Protein AF-A0A3B8UFM3-F1 (afdb_monomer)

Mean predicted aligned error: 13.65 Å

Solvent-accessible surface area (backbone atoms only — not comparable to full-atom values): 6432 Å² total; per-residue (Å²): 121,78,65,57,61,56,54,50,50,51,52,47,63,72,51,49,71,70,47,75,93,37,41,67,62,51,49,56,49,49,40,42,32,48,75,37,55,82,75,44,56,72,69,57,38,55,55,54,63,70,67,68,68,57,42,69,60,46,46,51,54,62,72,36,53,101,73,59,66,75,71,90,71,82,54,36,75,81,56,16,78,78,74,70,45,65,51,81,78,81,78,59,83,76,71,81,68,72,79,82,80,131

Structure (mmCIF, N/CA/C/O backbone):
data_AF-A0A3B8UFM3-F1
#
_entry.id   AF-A0A3B8UFM3-F1
#
loop_
_atom_site.group_PDB
_atom_site.id
_atom_site.type_symbol
_atom_site.label_atom_id
_atom_site.label_alt_id
_atom_site.label_comp_id
_atom_site.label_asym_id
_atom_site.label_entity_id
_atom_site.label_seq_id
_atom_site.pdbx_PDB_ins_code
_atom_site.Cartn_x
_atom_site.Cartn_y
_atom_site.Cartn_z
_atom_site.occupancy
_atom_site.B_iso_or_equiv
_atom_site.auth_seq_id
_atom_site.auth_comp_id
_atom_site.auth_asym_id
_atom_site.auth_atom_id
_atom_site.pdbx_PDB_model_num
ATOM 1 N N . MET A 1 1 ? -31.950 15.489 2.695 1.00 60.38 1 MET A N 1
ATOM 2 C CA . MET A 1 1 ? -31.007 16.108 1.733 1.00 60.38 1 MET A CA 1
ATOM 3 C C . MET A 1 1 ? -29.869 16.882 2.411 1.00 60.38 1 MET A C 1
ATOM 5 O O . MET A 1 1 ? -28.769 16.832 1.885 1.00 60.38 1 MET A O 1
ATOM 9 N N . ALA A 1 2 ? -30.070 17.608 3.524 1.00 63.09 2 ALA A N 1
ATOM 10 C CA . ALA A 1 2 ? -28.980 18.340 4.213 1.00 63.09 2 ALA A CA 1
ATOM 11 C C . ALA A 1 2 ? -28.123 17.457 5.154 1.00 63.09 2 ALA A C 1
ATOM 13 O O . ALA A 1 2 ? -26.963 17.747 5.426 1.00 63.09 2 ALA A O 1
ATOM 14 N N . ASP A 1 3 ? -28.707 16.364 5.619 1.00 73.69 3 ASP A N 1
ATOM 15 C CA . ASP A 1 3 ? -28.154 15.295 6.449 1.00 73.69 3 ASP A CA 1
ATOM 16 C C . ASP A 1 3 ? -27.133 14.409 5.713 1.00 73.69 3 ASP A C 1
ATOM 18 O O . ASP A 1 3 ? -26.120 14.006 6.290 1.00 73.69 3 ASP A O 1
ATOM 22 N N . ASP A 1 4 ? -27.339 14.171 4.417 1.00 73.75 4 ASP A N 1
ATOM 23 C CA . ASP A 1 4 ? -26.443 13.335 3.609 1.00 73.75 4 ASP A CA 1
ATOM 24 C C . ASP A 1 4 ? -25.047 13.947 3.424 1.00 73.75 4 ASP A C 1
ATOM 26 O O . ASP A 1 4 ? -24.045 13.232 3.450 1.00 73.75 4 ASP A O 1
ATOM 30 N N . ALA A 1 5 ? -24.955 15.274 3.294 1.00 77.00 5 ALA A N 1
ATOM 31 C CA . ALA A 1 5 ? -23.683 15.973 3.103 1.00 77.00 5 ALA A CA 1
ATOM 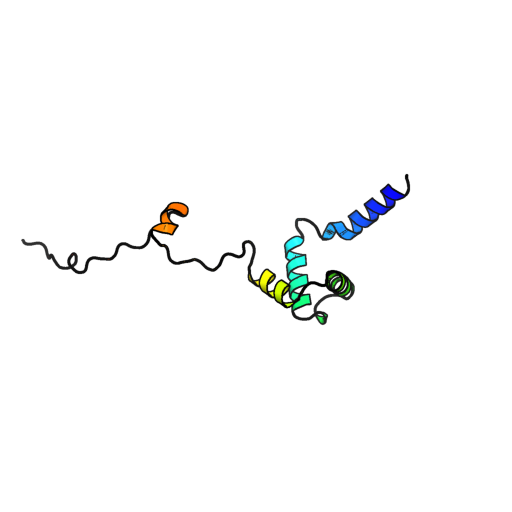32 C C . ALA A 1 5 ? -22.778 15.916 4.348 1.00 77.00 5 ALA A C 1
ATOM 34 O O . ALA A 1 5 ? -21.554 15.820 4.226 1.00 77.00 5 ALA A O 1
ATOM 35 N N . GLY A 1 6 ? -23.368 15.943 5.548 1.00 84.31 6 GLY A N 1
ATOM 36 C CA . GLY A 1 6 ? -22.632 15.774 6.803 1.00 84.31 6 GLY A CA 1
ATOM 37 C C . GLY A 1 6 ? -22.096 14.351 6.954 1.00 84.31 6 GLY A C 1
ATOM 38 O O . GLY A 1 6 ? -20.920 14.156 7.255 1.00 84.31 6 GLY A O 1
ATOM 39 N N . ARG A 1 7 ? -22.934 13.353 6.650 1.00 85.94 7 ARG A N 1
ATOM 40 C CA . ARG A 1 7 ? -22.551 11.937 6.700 1.00 85.94 7 ARG A CA 1
ATOM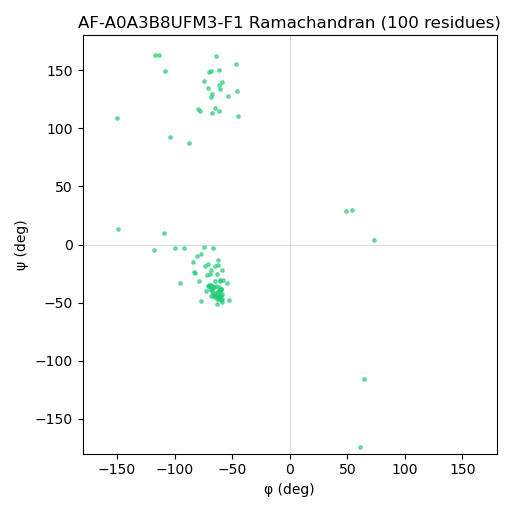 41 C C . ARG A 1 7 ? -21.438 11.599 5.704 1.00 85.94 7 ARG A C 1
ATOM 43 O O . ARG A 1 7 ? -20.520 10.865 6.048 1.00 85.94 7 ARG A O 1
ATOM 50 N N . LEU A 1 8 ? -21.490 12.143 4.488 1.00 85.38 8 LEU A N 1
ATOM 51 C CA . LEU A 1 8 ? -20.439 11.938 3.489 1.00 85.38 8 LEU A CA 1
ATOM 52 C C . LEU A 1 8 ? -19.107 12.564 3.918 1.00 85.38 8 LEU A C 1
ATOM 54 O O . LEU A 1 8 ? -18.080 11.907 3.802 1.00 85.38 8 LEU A O 1
ATOM 58 N N . ASN A 1 9 ? -19.111 13.786 4.462 1.00 82.06 9 ASN A N 1
ATOM 59 C CA . ASN A 1 9 ? -17.889 14.416 4.980 1.00 82.06 9 ASN A CA 1
ATOM 60 C C . ASN A 1 9 ? -17.245 13.612 6.114 1.00 82.06 9 ASN A C 1
ATOM 62 O O . ASN A 1 9 ? -16.025 13.485 6.146 1.00 82.06 9 ASN A O 1
ATOM 66 N N . GLN A 1 10 ? -18.055 13.044 7.009 1.00 83.38 10 GLN A N 1
ATOM 67 C CA . GLN A 1 10 ? -17.570 12.188 8.089 1.00 83.38 10 GLN A CA 1
ATOM 68 C C . GLN A 1 10 ? -16.862 10.940 7.538 1.00 83.38 10 GLN A C 1
ATOM 70 O O . GLN A 1 10 ? -15.735 10.652 7.926 1.00 83.38 10 GLN A O 1
ATOM 75 N N . VAL A 1 11 ? -17.475 10.264 6.561 1.00 81.50 11 VAL A N 1
ATOM 76 C CA . VAL A 1 11 ? -16.866 9.107 5.884 1.00 81.50 11 VAL A CA 1
ATOM 77 C C . VAL A 1 11 ? -15.579 9.507 5.159 1.00 81.50 11 VAL A C 1
ATOM 79 O O . VAL A 1 11 ? -14.572 8.815 5.276 1.00 81.50 11 VAL A O 1
ATOM 82 N N . PHE A 1 12 ? -15.567 10.643 4.453 1.00 77.50 12 PHE A N 1
ATOM 83 C CA . PHE A 1 12 ? -14.354 11.133 3.795 1.00 77.50 12 PHE A CA 1
ATOM 84 C C . PHE A 1 12 ? -13.235 11.418 4.793 1.00 77.50 12 PHE A C 1
ATOM 86 O O . PHE A 1 12 ? -12.098 11.042 4.527 1.00 77.50 12 PHE A O 1
ATOM 93 N N . ALA A 1 13 ? -13.538 12.042 5.933 1.00 77.06 13 ALA A N 1
ATOM 94 C CA . ALA A 1 13 ? -12.556 12.294 6.982 1.00 77.06 13 ALA A CA 1
ATOM 95 C C . ALA A 1 13 ? -11.994 10.979 7.539 1.00 77.06 13 ALA A C 1
ATOM 97 O O . ALA A 1 13 ? -10.775 10.833 7.641 1.00 77.06 13 ALA A O 1
ATOM 98 N N . GLU A 1 14 ? -12.867 10.007 7.804 1.00 79.38 14 GLU A N 1
ATOM 99 C CA . GLU A 1 14 ? -12.504 8.685 8.310 1.00 79.38 14 GLU A CA 1
ATOM 100 C C . GLU A 1 14 ? -11.656 7.889 7.321 1.00 79.38 14 GLU A C 1
ATOM 102 O O . GLU A 1 14 ? -10.744 7.210 7.759 1.00 79.38 14 GLU A O 1
ATOM 107 N N . THR A 1 15 ? -11.873 7.997 6.008 1.00 76.06 15 THR A N 1
ATOM 108 C CA . THR A 1 15 ? -11.092 7.242 5.007 1.00 76.06 15 THR A CA 1
ATOM 109 C C . THR A 1 15 ? -9.979 8.051 4.344 1.00 76.06 15 THR A C 1
ATOM 111 O O . THR A 1 15 ? -9.245 7.519 3.516 1.00 76.06 15 THR A O 1
ATOM 114 N N . SER A 1 16 ? -9.842 9.341 4.664 1.00 72.19 16 SER A N 1
ATOM 115 C CA . SER A 1 16 ? -8.885 10.247 4.005 1.00 72.19 16 SER A CA 1
ATOM 116 C C . SER A 1 16 ? -7.438 9.766 4.120 1.00 72.19 16 SER A C 1
ATOM 118 O O . SER A 1 16 ? -6.646 9.964 3.200 1.00 72.19 16 SER A O 1
ATOM 120 N N . PHE A 1 17 ? -7.107 9.067 5.210 1.00 72.75 17 PHE A N 1
ATOM 121 C CA . PHE A 1 17 ? -5.783 8.497 5.433 1.00 72.75 17 PHE A CA 1
ATOM 122 C C . PHE A 1 17 ? -5.416 7.408 4.417 1.00 72.75 17 PHE A C 1
ATOM 124 O O . PHE A 1 17 ? -4.229 7.122 4.284 1.00 72.75 17 PHE A O 1
ATOM 131 N N . LEU A 1 18 ? -6.392 6.823 3.707 1.00 74.44 18 LEU A N 1
ATOM 132 C CA . LEU A 1 18 ? -6.170 5.774 2.711 1.00 74.44 18 LEU A CA 1
ATOM 133 C C . LEU A 1 18 ? -5.634 6.296 1.367 1.00 74.44 18 LEU A C 1
ATOM 135 O O . LEU A 1 18 ? -5.284 5.504 0.496 1.00 74.44 18 LEU A O 1
ATOM 139 N N . TYR A 1 19 ? -5.579 7.616 1.172 1.00 69.12 19 TYR A N 1
ATOM 140 C CA . TYR A 1 19 ? -5.298 8.224 -0.127 1.00 69.12 19 TYR A CA 1
ATOM 141 C C . TYR A 1 19 ? -3.908 8.865 -0.227 1.00 69.12 19 TYR A C 1
ATOM 143 O O . TYR A 1 19 ? -3.367 9.430 0.725 1.00 69.12 19 TYR A O 1
ATOM 151 N N . GLY A 1 20 ? -3.361 8.854 -1.446 1.00 73.31 20 GLY A N 1
ATOM 152 C CA . GLY A 1 20 ? -2.202 9.655 -1.837 1.00 73.31 20 GLY A CA 1
ATOM 153 C C . GLY A 1 20 ? -0.919 9.280 -1.095 1.00 73.31 20 GLY A C 1
ATOM 154 O O . GLY A 1 20 ? -0.400 8.180 -1.255 1.00 73.31 20 GLY A O 1
ATOM 155 N N . ALA A 1 21 ? -0.389 10.214 -0.302 1.00 75.94 21 ALA A N 1
ATOM 156 C CA . ALA A 1 21 ? 0.934 10.118 0.323 1.00 75.94 21 ALA A CA 1
ATOM 157 C C . ALA A 1 21 ? 1.102 8.937 1.302 1.00 75.94 21 ALA A C 1
ATOM 159 O O . ALA A 1 21 ? 2.233 8.562 1.600 1.00 75.94 21 ALA A O 1
ATOM 160 N N . ASN A 1 22 ? 0.004 8.336 1.771 1.00 81.06 22 ASN A N 1
ATOM 161 C CA . ASN A 1 22 ? 0.032 7.186 2.678 1.00 81.06 22 ASN A CA 1
ATOM 162 C C . ASN A 1 22 ? -0.002 5.825 1.968 1.00 81.06 22 ASN A C 1
ATOM 164 O O . ASN A 1 22 ? 0.073 4.807 2.649 1.00 81.06 22 ASN A O 1
ATOM 168 N N . ALA A 1 23 ? -0.110 5.778 0.635 1.00 83.31 23 ALA A N 1
ATOM 169 C CA . ALA A 1 23 ? -0.279 4.523 -0.105 1.00 83.31 23 ALA A CA 1
ATOM 170 C C . ALA A 1 23 ? 0.792 3.476 0.248 1.00 83.31 23 ALA A C 1
ATOM 172 O O . ALA A 1 23 ? 0.450 2.358 0.617 1.00 83.31 23 ALA A O 1
ATOM 173 N N . ALA A 1 24 ? 2.069 3.872 0.266 1.00 83.25 24 ALA A N 1
ATOM 174 C CA . ALA A 1 24 ? 3.174 2.977 0.620 1.00 83.25 24 ALA A CA 1
ATOM 175 C C . ALA A 1 24 ? 3.064 2.424 2.055 1.00 83.25 24 ALA A C 1
ATOM 177 O O . ALA A 1 24 ? 3.314 1.251 2.298 1.00 83.25 24 ALA A O 1
ATOM 178 N N . PHE A 1 25 ? 2.629 3.246 3.013 1.00 85.88 25 PHE A N 1
ATOM 179 C CA . PHE A 1 25 ? 2.430 2.799 4.394 1.00 85.88 25 PHE A CA 1
ATOM 180 C C . PHE A 1 25 ? 1.304 1.759 4.513 1.00 85.88 25 PHE A C 1
ATOM 182 O O . PHE A 1 25 ? 1.392 0.825 5.310 1.00 85.88 25 PHE A O 1
ATOM 189 N N . ILE A 1 26 ? 0.241 1.922 3.726 1.00 89.50 26 ILE A N 1
ATOM 190 C CA . ILE A 1 26 ? -0.901 1.003 3.710 1.00 89.50 26 ILE A CA 1
ATOM 191 C C . ILE A 1 26 ? -0.518 -0.306 3.021 1.00 89.50 26 ILE A C 1
ATOM 193 O O . ILE A 1 26 ? -0.897 -1.368 3.509 1.00 89.50 26 ILE A O 1
ATOM 197 N N . GLU A 1 27 ? 0.256 -0.243 1.935 1.00 88.12 27 GLU A N 1
ATOM 198 C CA . GLU A 1 27 ? 0.817 -1.421 1.263 1.00 88.12 27 GLU A CA 1
ATOM 199 C C . GLU A 1 27 ? 1.699 -2.237 2.218 1.00 88.12 27 GLU A C 1
ATOM 201 O O . GLU 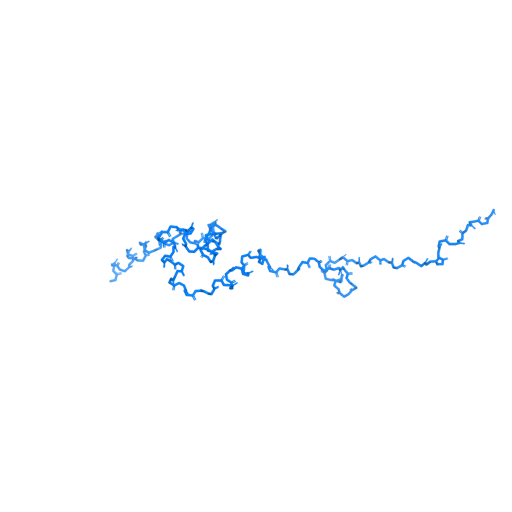A 1 27 ? 1.474 -3.438 2.365 1.00 88.12 27 GLU A O 1
ATOM 206 N N . ASP A 1 28 ? 2.599 -1.588 2.964 1.00 90.19 28 ASP A N 1
ATOM 207 C CA . ASP A 1 28 ? 3.432 -2.249 3.981 1.00 90.19 28 ASP A CA 1
ATOM 208 C C . ASP A 1 28 ? 2.589 -2.930 5.077 1.00 90.19 28 ASP A C 1
ATOM 210 O O . ASP A 1 28 ? 2.922 -4.010 5.574 1.00 90.19 28 ASP A O 1
ATOM 214 N N . LEU A 1 29 ? 1.495 -2.293 5.510 1.00 93.62 29 LEU A N 1
ATOM 215 C CA . LEU A 1 29 ? 0.561 -2.882 6.474 1.00 93.62 29 LEU A CA 1
ATOM 216 C C . LEU A 1 29 ? -0.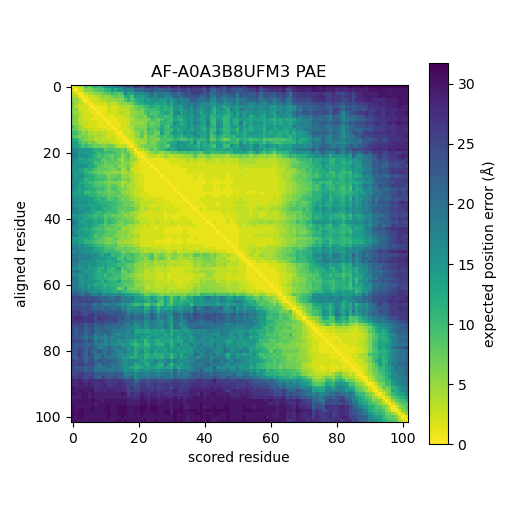193 -4.075 5.883 1.00 93.62 29 LEU A C 1
ATOM 218 O O . LEU A 1 29 ? -0.409 -5.066 6.583 1.00 93.62 29 LEU A O 1
ATOM 222 N N . HIS A 1 30 ? -0.574 -3.993 4.612 1.00 92.94 30 HIS A N 1
ATOM 223 C CA . HIS A 1 30 ? -1.283 -5.060 3.922 1.00 92.94 30 HIS A CA 1
ATOM 224 C C . HIS A 1 30 ? -0.378 -6.280 3.697 1.00 92.94 30 HIS A C 1
ATOM 226 O O . HIS A 1 30 ? -0.812 -7.412 3.909 1.00 92.94 30 HIS A O 1
ATOM 232 N N . GLU A 1 31 ? 0.902 -6.068 3.374 1.00 93.50 31 GLU A N 1
ATOM 233 C CA . GLU A 1 31 ? 1.909 -7.131 3.284 1.00 93.50 31 GLU A CA 1
ATOM 234 C C . GLU A 1 31 ? 2.099 -7.848 4.629 1.00 93.50 31 GLU A C 1
ATOM 236 O O . GLU A 1 31 ? 2.120 -9.085 4.698 1.00 93.50 31 GLU A O 1
ATOM 241 N N . LYS A 1 32 ? 2.194 -7.074 5.717 1.00 94.50 32 LYS A N 1
ATOM 242 C CA . LYS A 1 32 ? 2.276 -7.609 7.081 1.00 94.50 32 LYS A CA 1
ATOM 243 C C . LYS A 1 32 ? 1.048 -8.444 7.423 1.00 94.50 32 LYS A C 1
ATOM 245 O O . LYS A 1 32 ? 1.211 -9.578 7.865 1.00 94.50 32 LYS A O 1
ATOM 250 N N . TRP A 1 33 ? -0.156 -7.939 7.146 1.00 96.00 33 TRP A N 1
ATOM 251 C CA . TRP A 1 33 ? -1.401 -8.687 7.345 1.00 96.00 33 TRP A CA 1
ATOM 252 C C . TRP A 1 33 ? -1.442 -9.980 6.520 1.00 96.00 33 TRP A C 1
ATOM 254 O O . TRP A 1 33 ? -1.774 -11.034 7.059 1.00 96.00 33 TRP A O 1
ATOM 264 N N . ALA A 1 34 ? -1.049 -9.937 5.244 1.00 94.62 34 ALA A N 1
ATOM 265 C CA . ALA A 1 34 ? -1.041 -11.117 4.382 1.00 94.62 34 ALA A CA 1
ATOM 266 C C . ALA A 1 34 ? -0.042 -12.184 4.867 1.00 94.62 34 ALA A C 1
ATOM 268 O O . ALA A 1 34 ? -0.247 -13.386 4.667 1.00 94.62 34 ALA A O 1
ATOM 269 N N . SER A 1 35 ? 1.059 -11.756 5.487 1.00 94.31 35 SER A N 1
ATOM 270 C CA . SER A 1 35 ? 2.072 -12.638 6.077 1.00 94.31 35 SER A CA 1
ATOM 271 C C . SER A 1 35 ? 1.624 -13.225 7.413 1.00 94.31 35 SER A C 1
ATOM 273 O O . SER A 1 35 ? 1.710 -14.437 7.602 1.00 94.31 35 SER A O 1
ATOM 275 N N . ASP A 1 36 ? 1.128 -12.375 8.307 1.00 95.12 36 ASP A N 1
ATOM 276 C CA . ASP A 1 36 ? 0.563 -12.728 9.605 1.00 95.12 36 ASP A CA 1
ATOM 277 C C . ASP A 1 36 ? -0.521 -11.701 9.990 1.00 95.12 36 ASP A C 1
ATOM 279 O O . ASP A 1 36 ? -0.187 -10.572 10.369 1.00 95.12 36 ASP A O 1
ATOM 283 N N . PRO A 1 37 ? -1.817 -12.066 9.982 1.00 93.44 37 PRO A N 1
ATOM 284 C CA . PRO A 1 37 ? -2.892 -11.160 10.390 1.00 93.44 37 PRO A CA 1
ATOM 285 C C . PRO A 1 37 ? -2.749 -10.648 11.834 1.00 93.44 37 PRO A C 1
ATOM 287 O O . PRO A 1 37 ? -3.309 -9.606 12.187 1.00 93.44 37 PRO A O 1
ATOM 290 N N . GLY A 1 38 ? -2.008 -11.360 12.691 1.00 95.69 38 GLY A N 1
ATOM 291 C CA . GLY A 1 38 ? -1.689 -10.964 14.064 1.00 95.69 38 GLY A CA 1
ATOM 292 C C . GLY A 1 38 ? -0.708 -9.793 14.172 1.00 95.69 38 GLY A C 1
ATOM 293 O O . GLY A 1 38 ? -0.646 -9.156 15.222 1.00 95.69 38 GLY A O 1
ATOM 294 N N . SER A 1 39 ? 0.011 -9.475 13.093 1.00 96.25 39 SER A N 1
ATOM 295 C CA . SER A 1 39 ? 1.066 -8.453 13.067 1.00 96.25 39 SER A CA 1
ATOM 296 C C . SER A 1 39 ? 0.563 -7.010 12.933 1.00 96.25 39 SER A C 1
ATOM 298 O O . SER A 1 39 ? 1.334 -6.064 13.112 1.00 96.25 39 SER A O 1
ATOM 300 N N . VAL A 1 40 ? -0.72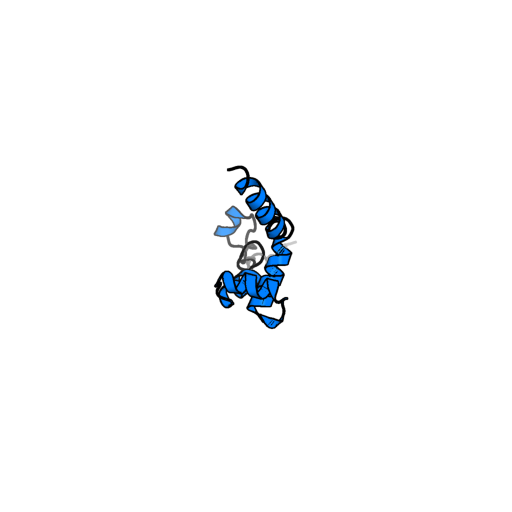8 -6.829 12.645 1.00 95.94 40 VAL A N 1
ATOM 301 C CA . VAL A 1 40 ? -1.393 -5.524 12.529 1.00 95.94 40 VAL A CA 1
ATOM 302 C C . VAL A 1 40 ? -2.435 -5.325 13.635 1.00 95.94 40 VAL A C 1
ATOM 304 O O . VAL A 1 40 ? -2.865 -6.283 14.287 1.00 95.94 40 VAL A O 1
ATOM 307 N N . SER A 1 41 ? -2.855 -4.074 13.858 1.00 96.25 41 SER A N 1
ATOM 308 C CA . SER A 1 41 ? -3.895 -3.763 14.850 1.00 96.25 41 SER A CA 1
ATOM 309 C C . SER A 1 41 ? -5.246 -4.390 14.477 1.00 96.25 41 SER A C 1
ATOM 311 O O . SER A 1 41 ? -5.475 -4.786 13.332 1.00 96.25 41 SER A O 1
ATOM 313 N N . GLY A 1 42 ? -6.159 -4.489 15.449 1.00 95.25 42 GLY A N 1
ATOM 314 C CA . GLY A 1 42 ? -7.470 -5.109 15.232 1.00 95.25 42 GLY A CA 1
ATOM 315 C C . GLY A 1 42 ? -8.307 -4.391 14.171 1.00 95.25 42 GLY A C 1
ATOM 316 O O . GLY A 1 42 ? -8.974 -5.043 13.374 1.00 95.25 42 GLY A O 1
ATOM 317 N N . GLU A 1 43 ? -8.221 -3.065 14.121 1.00 91.94 43 GLU A N 1
ATOM 318 C CA . GLU A 1 43 ? -8.907 -2.212 13.151 1.00 91.94 43 GLU A CA 1
ATOM 319 C C . GLU A 1 43 ? -8.398 -2.471 11.729 1.00 91.94 43 GLU A C 1
ATOM 321 O O . GLU A 1 43 ? -9.194 -2.655 10.811 1.00 91.94 43 GLU A O 1
ATOM 326 N N . TRP A 1 44 ? -7.076 -2.563 11.558 1.00 93.56 44 TRP A N 1
ATOM 327 C CA . TRP A 1 44 ? -6.453 -2.875 10.271 1.00 93.56 44 TRP A CA 1
ATOM 328 C C . TRP A 1 44 ? -6.757 -4.291 9.802 1.00 93.56 44 TRP A C 1
ATOM 330 O O . TRP A 1 44 ? -7.075 -4.495 8.635 1.00 93.56 44 TRP A O 1
ATOM 340 N N . ARG A 1 45 ? -6.722 -5.268 10.714 1.00 94.25 45 ARG A N 1
ATOM 341 C CA . ARG A 1 45 ? -7.118 -6.643 10.400 1.00 94.25 45 ARG A CA 1
ATOM 342 C C . ARG A 1 45 ? -8.562 -6.698 9.917 1.00 94.25 45 ARG A C 1
ATOM 344 O O . ARG A 1 45 ? -8.818 -7.256 8.861 1.00 94.25 45 ARG A O 1
ATOM 351 N N . ALA A 1 46 ? -9.486 -6.079 10.652 1.00 93.25 46 ALA A N 1
ATOM 352 C CA . ALA A 1 46 ? -10.895 -6.046 10.273 1.00 93.25 46 ALA A CA 1
ATOM 353 C C . ALA A 1 46 ? -11.110 -5.371 8.909 1.00 93.25 46 ALA A C 1
ATOM 355 O O . ALA A 1 46 ? -11.931 -5.839 8.124 1.00 93.25 46 ALA A O 1
ATOM 356 N N . PHE A 1 47 ? -10.359 -4.307 8.615 1.00 90.81 47 PHE A N 1
ATOM 357 C CA . PHE A 1 47 ? -10.387 -3.645 7.314 1.00 90.81 47 PHE A CA 1
ATOM 358 C C . PHE A 1 47 ? -9.904 -4.565 6.179 1.00 90.81 47 PHE A C 1
ATOM 360 O O . PHE A 1 47 ? -10.621 -4.735 5.196 1.00 90.81 47 PHE A O 1
ATOM 367 N N . PHE A 1 48 ? -8.739 -5.208 6.312 1.00 92.81 48 PHE A N 1
ATOM 368 C CA . PHE A 1 48 ? -8.209 -6.098 5.269 1.00 92.81 48 PHE A CA 1
ATOM 369 C C . PHE A 1 48 ? -9.039 -7.384 5.105 1.00 92.81 48 PHE A C 1
ATOM 371 O O . PHE A 1 48 ? -9.292 -7.816 3.981 1.00 92.81 48 PHE A O 1
ATOM 378 N N . ASP A 1 49 ? -9.577 -7.941 6.195 1.00 91.88 49 ASP A N 1
ATOM 379 C CA . ASP A 1 49 ? -10.476 -9.103 6.153 1.00 91.88 49 ASP A CA 1
ATOM 380 C C . ASP A 1 49 ? -11.761 -8.811 5.346 1.00 91.88 49 ASP A C 1
ATOM 382 O O . ASP A 1 49 ? -12.323 -9.706 4.705 1.00 91.88 49 ASP A O 1
ATOM 386 N N . GLN A 1 50 ? -12.232 -7.555 5.338 1.00 92.12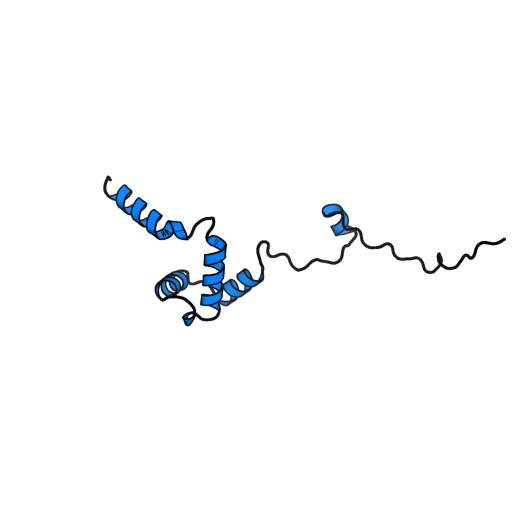 50 GLN A N 1
ATOM 387 C CA . GLN A 1 50 ? -13.394 -7.130 4.549 1.00 92.12 50 GLN A CA 1
ATOM 388 C C . GLN A 1 50 ? -13.118 -7.072 3.041 1.00 92.12 50 GLN A C 1
ATOM 390 O O . GLN A 1 50 ? -14.061 -7.246 2.263 1.00 92.12 50 GLN A O 1
ATOM 395 N N . LEU A 1 51 ? -11.862 -6.874 2.623 1.00 89.06 51 LEU A N 1
ATOM 396 C CA . LEU A 1 51 ? -11.479 -6.846 1.206 1.00 89.06 51 LEU A CA 1
ATOM 397 C C . LEU A 1 51 ? -11.600 -8.228 0.553 1.00 89.06 51 LEU A C 1
ATOM 399 O O . LEU A 1 51 ? -11.839 -8.318 -0.649 1.00 89.06 51 LEU A O 1
ATOM 403 N N . LYS A 1 52 ? -11.508 -9.305 1.350 1.00 82.94 52 LYS A N 1
ATOM 404 C CA . LYS A 1 52 ? -11.483 -10.703 0.877 1.00 82.94 52 LYS A CA 1
ATOM 405 C C . LYS A 1 52 ? -10.392 -10.958 -0.170 1.00 82.94 52 LYS A C 1
ATOM 407 O O . LYS A 1 52 ? -10.547 -11.829 -1.030 1.00 82.94 52 LYS A O 1
ATOM 412 N N . ASP A 1 53 ? -9.2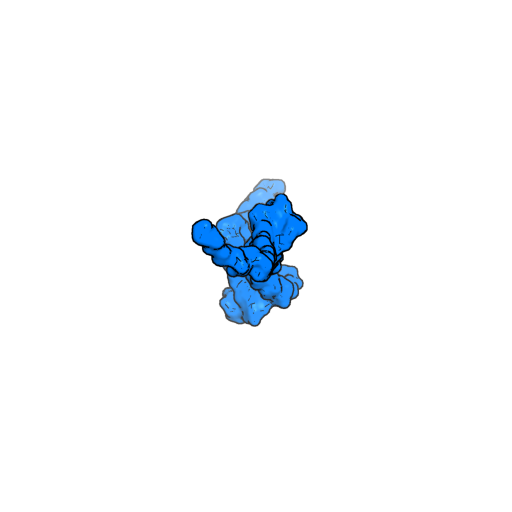98 -10.212 -0.079 1.00 86.75 53 ASP A N 1
ATOM 413 C CA . ASP A 1 53 ? -8.149 -10.383 -0.953 1.00 86.75 53 ASP A CA 1
ATOM 414 C C . ASP A 1 53 ? -7.433 -11.706 -0.668 1.00 86.75 53 ASP A C 1
ATOM 416 O O . ASP A 1 53 ? -7.416 -12.228 0.451 1.00 86.75 53 ASP A O 1
ATOM 420 N N . ASN A 1 54 ? -6.829 -12.274 -1.710 1.00 88.44 54 ASN A N 1
ATOM 421 C CA . ASN A 1 54 ? -6.015 -13.472 -1.575 1.00 88.44 54 ASN A CA 1
ATOM 422 C C . ASN A 1 54 ? -4.625 -13.086 -1.050 1.00 88.44 54 ASN A C 1
ATOM 424 O O . ASN A 1 54 ? -3.865 -12.413 -1.747 1.00 88.44 54 ASN A O 1
ATOM 428 N N . ALA A 1 55 ? -4.274 -13.565 0.143 1.00 87.00 55 ALA A N 1
ATOM 429 C CA . ALA A 1 55 ? -2.999 -13.262 0.790 1.00 87.00 55 ALA A CA 1
ATOM 430 C C . ALA A 1 55 ? -1.763 -13.590 -0.076 1.00 87.00 55 ALA A C 1
ATOM 432 O O . ALA A 1 55 ? -0.770 -12.867 -0.016 1.00 87.00 55 ALA A O 1
ATOM 433 N N . ASP A 1 56 ? -1.809 -14.629 -0.915 1.00 88.75 56 ASP A N 1
ATOM 434 C CA . ASP A 1 56 ? -0.697 -14.973 -1.809 1.00 88.75 56 ASP A CA 1
ATOM 435 C C . ASP A 1 56 ? -0.548 -13.960 -2.952 1.00 88.75 56 ASP A C 1
ATOM 437 O O . ASP A 1 56 ? 0.574 -13.615 -3.329 1.00 88.75 56 ASP A O 1
ATOM 441 N N . LEU A 1 57 ? -1.660 -13.427 -3.472 1.00 86.81 57 LEU A N 1
ATOM 442 C CA . LEU A 1 57 ? -1.629 -12.354 -4.473 1.00 86.81 57 LEU A CA 1
ATOM 443 C C . LEU A 1 57 ? -1.147 -11.031 -3.872 1.00 86.81 57 LEU A C 1
ATOM 445 O O . LEU A 1 57 ? -0.416 -10.292 -4.533 1.00 86.81 57 LEU A O 1
ATOM 449 N N . VAL A 1 58 ? -1.504 -10.752 -2.616 1.00 87.31 58 VAL A N 1
ATOM 450 C CA . VAL A 1 58 ? -1.010 -9.577 -1.884 1.00 87.31 58 VAL A CA 1
ATOM 451 C C . VAL A 1 58 ? 0.505 -9.665 -1.705 1.00 87.31 58 VAL A C 1
ATOM 453 O O . VAL A 1 58 ? 1.213 -8.722 -2.047 1.00 87.31 58 VAL A O 1
ATOM 456 N N . LYS A 1 59 ? 1.025 -10.826 -1.283 1.00 86.88 59 LYS A N 1
ATOM 457 C CA . LYS A 1 59 ? 2.475 -11.071 -1.172 1.00 86.88 59 LYS A CA 1
ATOM 458 C C . LYS A 1 59 ? 3.198 -10.937 -2.511 1.00 86.88 59 LYS A C 1
ATOM 460 O O . LYS A 1 59 ? 4.264 -10.333 -2.568 1.00 86.88 59 LYS A O 1
ATOM 465 N N . GLN A 1 60 ? 2.632 -11.481 -3.592 1.00 85.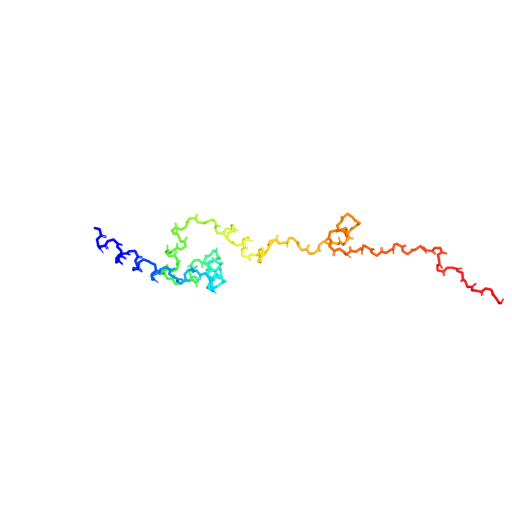56 60 GLN A N 1
ATOM 466 C CA . GLN A 1 60 ? 3.213 -11.326 -4.931 1.00 85.56 60 GLN A CA 1
ATOM 467 C C . GLN A 1 60 ? 3.244 -9.864 -5.375 1.00 85.56 60 GLN A C 1
ATOM 469 O O . GLN A 1 60 ? 4.242 -9.423 -5.939 1.00 85.56 60 GLN A O 1
ATOM 474 N N . SER A 1 61 ? 2.176 -9.116 -5.106 1.00 83.75 61 SER A N 1
ATOM 475 C CA . SER A 1 61 ? 2.084 -7.700 -5.469 1.00 83.75 61 SER A CA 1
ATOM 476 C C . SER A 1 61 ? 3.084 -6.856 -4.682 1.00 83.75 61 SER A C 1
ATOM 478 O O . SER A 1 61 ? 3.800 -6.059 -5.282 1.00 83.75 61 SER A O 1
ATOM 480 N N . ALA A 1 62 ? 3.212 -7.094 -3.373 1.00 83.81 62 ALA A N 1
ATOM 481 C CA . ALA A 1 62 ? 4.218 -6.444 -2.535 1.00 83.81 62 ALA A CA 1
ATOM 482 C C . ALA A 1 62 ? 5.647 -6.730 -3.037 1.00 83.81 62 ALA A C 1
ATOM 484 O O . ALA A 1 62 ? 6.464 -5.821 -3.181 1.00 83.81 62 ALA A O 1
ATOM 485 N N . ALA A 1 63 ? 5.932 -7.979 -3.423 1.00 81.50 63 ALA A N 1
ATOM 486 C CA . ALA A 1 63 ? 7.231 -8.368 -3.972 1.00 81.50 63 ALA A CA 1
ATOM 487 C C . ALA A 1 63 ? 7.526 -7.781 -5.368 1.00 81.50 63 ALA A C 1
ATOM 489 O O . ALA A 1 63 ? 8.689 -7.691 -5.765 1.00 81.50 63 ALA A O 1
ATOM 490 N N . ALA A 1 64 ? 6.499 -7.389 -6.129 1.00 74.00 64 ALA A N 1
ATOM 491 C CA . ALA A 1 64 ? 6.650 -6.881 -7.492 1.00 74.00 64 ALA A CA 1
ATOM 492 C C . ALA A 1 64 ? 7.224 -5.448 -7.550 1.00 74.00 64 ALA A C 1
ATOM 494 O O . ALA A 1 64 ? 7.737 -5.031 -8.596 1.00 74.00 64 ALA A O 1
ATOM 495 N N . GLY A 1 65 ? 7.172 -4.698 -6.441 1.00 71.94 65 GLY A N 1
ATOM 496 C CA . GLY A 1 65 ? 7.629 -3.309 -6.365 1.00 71.94 65 GLY A CA 1
ATOM 497 C C . GLY A 1 65 ? 6.864 -2.361 -7.302 1.00 71.94 65 GLY A C 1
ATOM 498 O O . GLY A 1 65 ? 5.912 -2.745 -7.979 1.00 71.94 65 GLY A O 1
ATOM 499 N N . SER A 1 66 ? 7.290 -1.095 -7.386 1.00 62.53 66 SER A N 1
ATOM 500 C CA . SER A 1 66 ? 6.435 -0.017 -7.923 1.00 62.53 66 SER A CA 1
ATOM 501 C C . SER A 1 66 ? 6.076 -0.092 -9.422 1.00 62.53 66 SER A C 1
ATOM 503 O O . SER A 1 66 ? 5.347 0.777 -9.892 1.00 62.53 66 SER A O 1
ATOM 505 N N . TRP A 1 67 ? 6.583 -1.063 -10.193 1.00 62.06 67 TRP A N 1
ATOM 506 C CA . TRP A 1 67 ? 6.293 -1.209 -11.633 1.00 62.06 67 TRP A CA 1
ATOM 507 C C . TRP A 1 67 ? 6.318 -2.658 -12.141 1.00 62.06 67 TRP A C 1
ATOM 509 O O . TRP A 1 67 ? 6.374 -2.856 -13.355 1.00 62.06 67 TRP A O 1
ATOM 519 N N . GLY A 1 68 ? 6.327 -3.664 -11.252 1.00 61.84 68 GLY A N 1
ATOM 520 C CA . GLY A 1 68 ? 6.258 -5.086 -11.625 1.00 61.84 68 GLY A CA 1
ATOM 521 C C . GLY A 1 68 ? 7.227 -5.515 -12.729 1.00 61.84 68 GLY A C 1
ATOM 522 O O . GLY A 1 68 ? 6.916 -6.405 -13.519 1.00 61.84 68 GLY A O 1
ATOM 523 N N . ARG A 1 69 ? 8.380 -4.845 -12.854 1.00 64.00 69 ARG A N 1
ATOM 524 C CA . ARG A 1 69 ? 9.335 -5.159 -13.912 1.00 64.00 69 ARG A CA 1
ATOM 525 C C . ARG A 1 69 ? 10.085 -6.411 -13.502 1.00 64.00 69 ARG A C 1
ATOM 527 O O . ARG A 1 69 ? 10.860 -6.386 -12.548 1.00 64.00 69 ARG A O 1
ATOM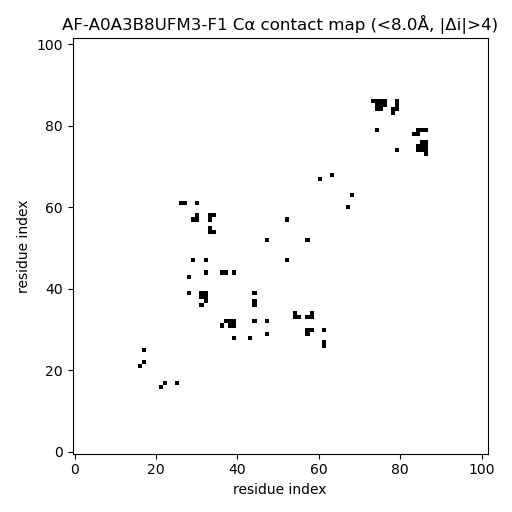 534 N N . SER A 1 70 ? 9.888 -7.485 -14.262 1.00 62.12 70 SER A N 1
ATOM 535 C CA . SER A 1 70 ? 10.835 -8.595 -14.306 1.00 62.12 70 SER A CA 1
ATOM 536 C C . SER A 1 70 ? 12.246 -8.016 -14.443 1.00 62.12 70 SER A C 1
ATOM 538 O O . SER A 1 70 ? 12.446 -7.083 -15.226 1.00 62.12 70 SER A O 1
ATOM 540 N N . GLY A 1 71 ? 13.177 -8.505 -13.617 1.00 66.94 71 GLY A N 1
ATOM 541 C CA . GLY A 1 71 ? 14.517 -7.937 -13.451 1.00 66.94 71 GLY A CA 1
ATOM 542 C C . GLY A 1 71 ? 15.218 -7.610 -14.773 1.00 66.94 71 GLY A C 1
ATOM 543 O O . GLY A 1 71 ? 14.903 -8.185 -15.813 1.00 66.94 71 GLY A O 1
ATOM 544 N N . ALA A 1 72 ? 16.160 -6.662 -14.722 1.00 67.88 72 ALA A N 1
ATOM 545 C CA . ALA A 1 72 ? 16.849 -6.132 -15.897 1.00 67.88 72 ALA A CA 1
ATOM 546 C C . ALA A 1 72 ? 17.293 -7.253 -16.855 1.00 67.88 72 ALA A C 1
ATOM 548 O O . ALA A 1 72 ? 18.190 -8.030 -16.539 1.00 67.88 72 ALA A O 1
ATOM 549 N N . THR A 1 73 ? 16.651 -7.330 -18.021 1.00 76.06 73 THR A N 1
ATOM 550 C CA . THR A 1 73 ? 17.002 -8.291 -19.069 1.00 76.06 73 THR A CA 1
ATOM 551 C C . THR A 1 73 ? 18.347 -7.903 -19.682 1.00 76.06 73 THR A C 1
ATOM 553 O O . THR A 1 73 ? 18.698 -6.712 -19.723 1.00 76.06 73 THR A O 1
ATOM 556 N N . GLU A 1 74 ? 19.122 -8.897 -20.128 1.00 84.31 74 GLU A N 1
ATOM 557 C CA . GLU A 1 74 ? 20.330 -8.623 -20.904 1.00 84.31 74 GLU A CA 1
ATOM 558 C C . GLU A 1 74 ? 19.965 -7.835 -22.170 1.00 84.31 74 GLU A C 1
ATOM 560 O O . GLU A 1 74 ? 18.931 -8.113 -22.784 1.00 84.31 74 GLU A O 1
ATOM 565 N N . PRO A 1 75 ? 20.774 -6.840 -22.563 1.00 88.19 75 PRO A N 1
ATOM 566 C CA . PRO A 1 75 ? 20.457 -6.044 -23.732 1.00 88.19 75 PRO A CA 1
ATOM 567 C C . PRO A 1 75 ? 20.554 -6.880 -25.013 1.00 88.19 75 PRO A C 1
ATOM 569 O O . PRO A 1 75 ? 21.563 -7.538 -25.257 1.00 88.19 75 PRO A O 1
ATOM 572 N N . THR A 1 76 ? 19.515 -6.834 -25.842 1.00 89.88 76 THR A N 1
ATOM 573 C CA . THR A 1 76 ? 19.455 -7.491 -27.157 1.00 89.88 76 THR A CA 1
ATOM 574 C C . THR A 1 76 ? 19.311 -6.453 -28.264 1.00 89.88 76 THR A C 1
ATOM 576 O O . THR A 1 76 ? 18.928 -5.317 -27.995 1.00 89.88 76 THR A O 1
ATOM 579 N N . GLU A 1 77 ? 19.583 -6.828 -29.516 1.00 91.69 77 GLU A N 1
ATOM 580 C CA . GLU A 1 77 ? 19.396 -5.913 -30.654 1.00 91.69 77 GLU A CA 1
ATOM 581 C C . GLU A 1 77 ? 17.938 -5.437 -30.785 1.00 91.69 77 GLU A C 1
ATOM 583 O O . GLU A 1 77 ? 17.706 -4.261 -31.051 1.00 91.69 77 GLU A O 1
ATOM 588 N N . GLU A 1 78 ? 16.958 -6.311 -30.530 1.00 91.75 78 GLU A N 1
ATOM 589 C CA . GLU A 1 78 ? 15.528 -5.978 -30.599 1.00 91.75 78 GLU A CA 1
ATOM 590 C C . GLU A 1 78 ? 15.110 -4.983 -29.508 1.00 91.75 78 GLU A C 1
ATOM 592 O O . GLU A 1 78 ? 14.350 -4.051 -29.768 1.00 91.75 78 GLU A O 1
ATOM 597 N N . THR A 1 79 ? 15.629 -5.144 -28.288 1.00 89.00 79 THR A N 1
ATOM 598 C CA . THR A 1 79 ? 15.301 -4.257 -27.159 1.00 89.00 79 THR A CA 1
ATOM 599 C C . THR A 1 79 ? 16.060 -2.935 -27.214 1.00 89.00 79 THR A C 1
ATOM 601 O O . THR A 1 79 ? 15.524 -1.903 -26.814 1.00 89.00 79 THR A O 1
ATOM 604 N N . ALA A 1 80 ? 17.280 -2.946 -27.755 1.00 91.94 80 ALA A N 1
ATOM 605 C CA . ALA A 1 80 ? 18.158 -1.783 -27.810 1.00 91.94 80 ALA A CA 1
ATOM 606 C C . ALA A 1 80 ? 17.593 -0.629 -28.650 1.00 91.94 80 ALA A C 1
ATOM 608 O O . ALA A 1 80 ? 17.908 0.532 -28.389 1.00 91.94 80 ALA A O 1
ATOM 609 N N . VAL A 1 81 ? 16.720 -0.928 -29.620 1.00 92.94 81 VAL A N 1
ATOM 610 C CA . VAL A 1 81 ? 15.989 0.091 -30.393 1.00 92.94 81 VAL A CA 1
ATOM 611 C C . VAL A 1 81 ? 15.109 0.958 -29.487 1.00 92.94 81 VAL A C 1
ATOM 613 O O . VAL A 1 81 ? 14.918 2.140 -29.767 1.00 92.94 81 VAL A O 1
ATOM 616 N N . PHE A 1 82 ? 14.587 0.393 -28.396 1.00 90.31 82 PHE A N 1
ATOM 617 C CA . PHE A 1 82 ? 13.635 1.068 -27.517 1.00 90.31 82 PHE A CA 1
ATOM 618 C C . PHE A 1 82 ? 14.295 1.748 -26.313 1.00 90.31 82 PHE A C 1
ATOM 620 O O . PHE A 1 82 ? 13.811 2.790 -25.877 1.00 90.31 82 PHE A O 1
ATOM 627 N N . ASP A 1 83 ? 15.382 1.188 -25.772 1.00 88.62 83 ASP A N 1
ATOM 628 C CA . ASP A 1 83 ? 16.013 1.672 -24.533 1.00 88.62 83 ASP A CA 1
ATOM 629 C C . ASP A 1 83 ? 17.465 2.165 -24.697 1.00 88.62 83 ASP A C 1
ATOM 631 O O . ASP A 1 83 ? 18.057 2.676 -23.743 1.00 88.62 83 ASP A O 1
ATOM 635 N N . GLY A 1 84 ? 18.047 2.033 -25.895 1.00 90.75 84 GLY A N 1
ATOM 636 C CA . GLY A 1 84 ? 19.414 2.452 -26.213 1.00 90.75 84 GLY A CA 1
ATOM 637 C C . GLY A 1 84 ? 20.519 1.561 -25.633 1.00 90.75 84 GLY A C 1
ATOM 638 O O . GLY A 1 84 ? 21.701 1.877 -25.798 1.00 90.75 84 GLY A O 1
ATOM 639 N N . ARG A 1 85 ? 20.182 0.452 -24.961 1.00 90.50 85 ARG A N 1
ATOM 640 C CA . ARG A 1 85 ? 21.156 -0.486 -24.389 1.00 90.50 85 ARG A CA 1
ATOM 641 C C . ARG A 1 85 ? 21.550 -1.516 -25.448 1.00 90.50 85 ARG A C 1
ATOM 643 O O . ARG A 1 85 ? 20.968 -2.588 -25.532 1.00 90.50 85 ARG A O 1
ATOM 650 N N . TRP A 1 86 ? 22.549 -1.208 -26.269 1.00 90.44 86 TRP A N 1
ATOM 651 C CA . TRP A 1 86 ? 23.046 -2.146 -27.284 1.00 90.44 86 TRP A CA 1
ATOM 652 C C . TRP A 1 86 ? 23.893 -3.275 -26.668 1.00 90.44 86 TRP A C 1
ATOM 654 O O . TRP A 1 86 ? 24.684 -3.003 -25.758 1.00 90.44 86 TRP A O 1
ATOM 664 N N . PRO A 1 87 ? 23.775 -4.530 -27.149 1.00 90.69 87 PRO A N 1
ATOM 665 C CA . PRO A 1 87 ? 24.664 -5.610 -26.731 1.00 90.69 87 PRO A CA 1
ATOM 666 C C . PRO A 1 87 ? 26.120 -5.300 -27.096 1.00 90.69 87 PRO A C 1
ATOM 668 O O . PRO A 1 87 ? 26.404 -4.637 -28.096 1.00 90.69 87 PRO A O 1
ATOM 671 N N . ALA A 1 88 ? 27.062 -5.812 -26.300 1.00 86.69 88 ALA A N 1
ATOM 672 C CA . ALA A 1 88 ? 28.480 -5.658 -26.597 1.00 86.69 88 ALA A CA 1
ATOM 673 C C . ALA A 1 88 ? 28.825 -6.325 -27.946 1.00 86.69 88 ALA A C 1
ATOM 675 O O . ALA A 1 88 ? 28.371 -7.446 -28.208 1.00 86.69 88 ALA A O 1
ATOM 676 N N . PRO A 1 89 ? 29.645 -5.682 -28.799 1.00 81.81 89 PRO A N 1
ATOM 677 C CA . PRO A 1 89 ? 30.077 -6.288 -30.049 1.00 81.81 89 PRO A CA 1
ATOM 678 C C . PRO A 1 89 ? 30.851 -7.575 -29.753 1.00 81.81 89 PRO A C 1
ATOM 680 O O . PRO A 1 89 ? 31.734 -7.602 -28.891 1.00 81.81 89 PRO A O 1
ATOM 683 N N . LYS A 1 90 ? 30.529 -8.653 -30.476 1.00 74.81 90 LYS A N 1
ATOM 684 C CA . LYS A 1 90 ? 31.292 -9.903 -30.397 1.00 74.81 90 LYS A CA 1
ATOM 685 C C . LYS A 1 90 ? 32.720 -9.602 -30.845 1.00 74.81 90 LYS A C 1
ATOM 687 O O . LYS A 1 90 ? 32.941 -9.215 -31.987 1.00 74.81 90 LYS A O 1
ATOM 692 N N . VAL A 1 91 ? 33.679 -9.726 -29.930 1.00 71.44 91 VAL A N 1
ATOM 693 C CA . VAL A 1 91 ? 35.089 -9.475 -30.238 1.00 71.44 91 VAL A CA 1
ATOM 694 C C . VAL A 1 91 ? 35.550 -10.558 -31.205 1.00 71.44 91 VAL A C 1
ATOM 696 O O . VAL A 1 91 ? 35.598 -11.732 -30.838 1.00 71.44 91 VAL A O 1
ATOM 699 N N . ASP A 1 92 ? 35.867 -10.182 -32.442 1.00 67.06 92 ASP A N 1
ATOM 700 C CA . ASP A 1 92 ? 36.384 -11.129 -33.422 1.00 67.06 92 ASP A CA 1
ATOM 701 C C . ASP A 1 92 ? 37.754 -11.648 -32.956 1.00 67.06 92 ASP A C 1
ATOM 703 O O . ASP A 1 92 ? 38.720 -10.876 -32.908 1.00 67.06 92 ASP A O 1
ATOM 707 N N . PRO A 1 93 ? 37.916 -12.958 -32.687 1.00 63.84 93 PRO A N 1
ATOM 708 C CA . PRO A 1 93 ? 39.197 -13.511 -32.239 1.00 63.84 93 PRO A CA 1
ATOM 709 C C . PRO A 1 93 ? 40.320 -13.339 -33.280 1.00 63.84 93 PRO A C 1
ATOM 711 O O . PRO A 1 93 ? 41.497 -13.485 -32.961 1.00 63.84 93 PRO A O 1
ATOM 714 N N . LYS A 1 94 ? 39.982 -12.977 -34.526 1.00 61.88 94 LYS A N 1
ATOM 715 C CA . LYS A 1 94 ? 40.931 -12.725 -35.620 1.00 61.88 94 LYS A CA 1
ATOM 716 C C . LYS A 1 94 ? 41.514 -11.300 -35.625 1.00 61.88 94 LYS A C 1
ATOM 718 O O . LYS A 1 94 ? 42.524 -11.076 -36.290 1.00 61.88 94 LYS A O 1
ATOM 723 N N . ALA A 1 95 ? 40.925 -10.350 -34.892 1.00 59.06 95 ALA A N 1
ATOM 724 C CA . ALA A 1 95 ? 41.409 -8.966 -34.814 1.00 59.06 95 ALA A CA 1
ATOM 725 C C . ALA A 1 95 ? 42.548 -8.775 -33.792 1.00 59.06 95 ALA A C 1
ATOM 727 O O . ALA A 1 95 ? 43.377 -7.885 -33.958 1.00 59.06 95 ALA A O 1
ATOM 728 N N . ALA A 1 96 ? 42.658 -9.655 -32.790 1.00 58.34 96 ALA A N 1
ATOM 729 C CA . ALA A 1 96 ? 43.713 -9.611 -31.769 1.00 58.34 96 ALA A CA 1
ATOM 730 C C . ALA A 1 96 ? 45.103 -10.077 -32.267 1.00 58.34 96 ALA A C 1
ATOM 732 O O . ALA A 1 96 ? 46.068 -10.070 -31.507 1.00 58.34 96 ALA A O 1
ATOM 733 N N . GLY A 1 97 ? 45.219 -10.505 -33.532 1.00 51.50 97 GLY A N 1
ATOM 734 C CA . GLY A 1 97 ? 46.380 -11.239 -34.048 1.00 51.50 97 GLY A CA 1
ATOM 735 C C . GLY A 1 97 ? 47.299 -10.506 -35.030 1.00 51.50 97 GLY A C 1
ATOM 736 O O . GLY A 1 97 ? 48.151 -11.165 -35.620 1.00 51.50 97 GLY A O 1
ATOM 737 N N . LYS A 1 98 ? 47.167 -9.193 -35.260 1.00 50.50 98 LYS A N 1
ATOM 738 C CA . LYS A 1 98 ? 48.132 -8.461 -36.108 1.00 50.50 98 LYS A CA 1
ATOM 739 C C . LYS A 1 98 ? 49.094 -7.615 -35.264 1.00 50.50 98 LYS A C 1
ATOM 741 O O . LYS A 1 98 ? 48.778 -6.459 -34.992 1.00 50.50 98 LYS A O 1
ATOM 746 N N . PRO A 1 99 ? 50.278 -8.135 -34.885 1.00 47.72 99 PRO A N 1
ATOM 747 C CA . PRO A 1 99 ? 51.373 -7.275 -34.467 1.00 47.72 99 PRO A CA 1
ATOM 748 C C . PRO A 1 99 ? 51.865 -6.500 -35.696 1.00 47.72 99 PRO A C 1
ATOM 750 O O . PRO A 1 99 ? 52.122 -7.086 -36.750 1.00 47.72 99 PRO A O 1
ATOM 753 N N . GLY A 1 100 ? 51.927 -5.174 -35.570 1.00 43.81 100 GLY A N 1
ATOM 754 C CA . GLY A 1 100 ? 52.389 -4.275 -36.624 1.00 43.81 100 GLY A CA 1
ATOM 755 C C . GLY A 1 100 ? 53.768 -4.684 -37.138 1.00 43.81 100 GLY A C 1
ATOM 756 O O . GLY A 1 100 ? 54.701 -4.884 -36.360 1.00 43.81 100 GLY A O 1
ATOM 757 N N . ALA A 1 101 ? 53.877 -4.836 -38.456 1.00 47.47 101 ALA A N 1
ATOM 758 C CA . ALA A 1 101 ? 55.157 -4.944 -39.129 1.00 47.47 101 ALA A CA 1
ATOM 759 C C . ALA A 1 101 ? 55.857 -3.575 -39.093 1.00 47.47 101 ALA A C 1
ATOM 761 O O . ALA A 1 101 ? 55.214 -2.552 -39.319 1.00 47.47 101 ALA A O 1
ATOM 762 N N . ARG A 1 102 ? 57.144 -3.649 -38.748 1.00 40.44 102 ARG A N 1
ATOM 763 C CA . ARG A 1 102 ? 58.214 -2.637 -38.732 1.00 40.44 102 ARG A CA 1
ATOM 764 C C . ARG A 1 102 ? 58.021 -1.396 -39.598 1.00 40.44 102 ARG A C 1
ATOM 766 O O . ARG A 1 102 ? 57.682 -1.559 -40.788 1.00 40.44 102 ARG A O 1
#

pLDDT: mean 80.62, std 13.4, range [40.44, 96.25]

Foldseek 3Di:
DVVVVVVVVVVCVVCVCCDDPCVVVLLVLLLQCLVPVVRDDPVNSVVSVVVVDNSVVSNVVSVCPDPNDDPDDQDDPVCCVPVVRYHDPDPDPVVVPDDDDD

Radius of gyration: 26.87 Å; Cα contacts (8 Å, |Δi|>4): 48; chains: 1; bounding box: 89×33×54 Å

Secondary structure (DSSP, 8-state):
-HHHHHHHHHHHHHHGGGSGGGHHHHHHHHHHHHH-GGGS-HHHHHHHHHHT--HHHHHHHHHHGGG---S-PPP-HHHHHHH--PPPP---TTGGG-PPP-

Sequence (102 aa):
MADDAGRLNQVFAETSFLYGANAAFIEDLHEKWASDPGSVSGEWRAFFDQLKDNADLVKQSAAAGSWGRSGATEPTEETAVFDGRWPAPKVDPKAAGKPGAR